Protein AF-A0A6F8SP28-F1 (afdb_monomer_lite)

InterPro domains:
  IPR008651 Uncharacterised protein family HicB [PF05534] (11-59)
  IPR010985 Ribbon-helix-helix [SSF47598] (24-59)
  IPR013321 Arc-type ribbon-helix-helix [G3DSA:1.10.1220.10] (8-59)

Structure (mmCIF, N/CA/C/O backbone):
data_AF-A0A6F8SP28-F1
#
_entry.id   AF-A0A6F8SP28-F1
#
loop_
_atom_site.group_PDB
_atom_site.id
_atom_site.type_symbol
_atom_site.label_atom_id
_atom_site.label_alt_id
_atom_site.label_comp_id
_atom_site.label_asym_id
_atom_site.label_entity_id
_atom_site.label_seq_id
_atom_site.pdbx_PDB_ins_code
_atom_site.Cartn_x
_atom_site.Cartn_y
_atom_site.Cartn_z
_atom_site.occupancy
_atom_site.B_iso_or_equiv
_atom_site.auth_seq_id
_atom_site.auth_comp_id
_atom_site.auth_asym_id
_atom_site.auth_atom_id
_atom_site.pdbx_PDB_model_num
ATOM 1 N N . MET A 1 1 ? 10.442 -8.733 -48.254 1.00 50.22 1 MET A N 1
ATOM 2 C CA . MET A 1 1 ? 10.302 -7.689 -47.221 1.00 50.22 1 MET A CA 1
ATOM 3 C C . MET A 1 1 ? 10.904 -8.270 -45.969 1.00 50.22 1 MET A C 1
ATOM 5 O O . MET A 1 1 ? 10.413 -9.314 -45.553 1.00 50.22 1 MET A O 1
ATOM 9 N N . GLY A 1 2 ? 11.999 -7.682 -45.490 1.00 66.44 2 GLY A N 1
ATOM 10 C CA . GLY A 1 2 ? 12.655 -8.124 -44.265 1.00 66.44 2 GLY A CA 1
ATOM 11 C C . GLY A 1 2 ? 11.814 -7.771 -43.046 1.00 66.44 2 GLY A C 1
ATOM 12 O O . GLY A 1 2 ? 10.969 -6.871 -43.097 1.00 66.44 2 GLY A O 1
ATOM 13 N N . THR A 1 3 ? 11.971 -8.542 -41.980 1.00 82.19 3 THR A N 1
ATOM 14 C CA . THR A 1 3 ? 11.333 -8.227 -40.700 1.00 82.19 3 THR A CA 1
ATOM 15 C C . THR A 1 3 ? 12.089 -7.087 -40.013 1.00 82.19 3 THR A C 1
ATOM 17 O O . THR A 1 3 ? 13.287 -6.934 -40.205 1.00 82.19 3 THR A O 1
ATOM 20 N N . VAL A 1 4 ? 11.419 -6.295 -39.169 1.00 83.31 4 VAL A N 1
ATOM 21 C CA . VAL A 1 4 ? 12.057 -5.170 -38.443 1.00 83.31 4 VAL A CA 1
ATOM 22 C C . VAL A 1 4 ? 13.290 -5.625 -37.645 1.00 83.31 4 VAL A C 1
ATOM 24 O O . VAL A 1 4 ? 14.232 -4.866 -37.466 1.00 83.31 4 VAL A O 1
ATOM 27 N N . LEU A 1 5 ? 13.314 -6.884 -37.199 1.00 82.56 5 LEU A N 1
ATOM 28 C CA . LEU A 1 5 ? 14.455 -7.472 -36.498 1.00 82.56 5 LEU A CA 1
ATOM 29 C C . LEU A 1 5 ? 15.659 -7.734 -37.417 1.00 82.56 5 LEU A C 1
ATOM 31 O O . LEU A 1 5 ? 16.792 -7.643 -36.955 1.00 82.56 5 LEU A O 1
ATOM 35 N N . GLU A 1 6 ? 15.424 -8.057 -38.691 1.00 85.44 6 GLU A N 1
ATOM 36 C CA . GLU A 1 6 ? 16.481 -8.219 -39.697 1.00 85.44 6 GLU A CA 1
ATOM 37 C C . GLU A 1 6 ? 17.121 -6.865 -40.017 1.00 85.44 6 GLU A C 1
ATOM 39 O O . GLU A 1 6 ? 18.344 -6.758 -39.989 1.00 85.44 6 GLU A O 1
ATOM 44 N N . ASP A 1 7 ? 16.308 -5.819 -40.192 1.00 86.12 7 ASP A N 1
ATOM 45 C CA . ASP A 1 7 ? 16.798 -4.456 -40.437 1.00 86.12 7 ASP A CA 1
ATOM 46 C C . ASP A 1 7 ? 17.654 -3.944 -39.260 1.00 86.12 7 ASP A C 1
ATOM 48 O O . ASP A 1 7 ? 18.719 -3.363 -39.467 1.00 86.12 7 ASP A O 1
ATOM 52 N N . MET A 1 8 ? 17.228 -4.210 -38.016 1.00 86.44 8 MET A N 1
ATOM 53 C CA . MET A 1 8 ? 17.990 -3.857 -36.807 1.00 86.44 8 MET A CA 1
ATOM 54 C C . MET A 1 8 ? 19.306 -4.640 -36.695 1.00 86.44 8 MET A C 1
ATOM 56 O O . MET A 1 8 ? 20.329 -4.088 -36.293 1.00 86.44 8 MET A O 1
ATOM 60 N N . ALA A 1 9 ? 19.308 -5.922 -37.076 1.00 83.88 9 ALA A N 1
ATOM 61 C CA . ALA A 1 9 ? 20.523 -6.734 -37.086 1.00 83.88 9 ALA A CA 1
ATOM 62 C C . ALA A 1 9 ? 21.535 -6.241 -38.134 1.00 83.88 9 ALA A C 1
ATOM 64 O O . ALA A 1 9 ? 22.738 -6.237 -37.869 1.00 83.88 9 ALA A O 1
ATOM 65 N N . GLU A 1 10 ? 21.061 -5.794 -39.299 1.00 88.38 10 GLU A N 1
ATOM 66 C CA . GLU A 1 10 ? 21.899 -5.220 -40.357 1.00 88.38 10 GLU A CA 1
ATOM 67 C C . GLU A 1 10 ? 22.436 -3.825 -39.999 1.00 88.38 10 GLU A C 1
ATOM 69 O O . GLU A 1 10 ? 23.577 -3.507 -40.346 1.00 88.38 10 GLU A O 1
ATOM 74 N N . SER A 1 11 ? 21.668 -3.006 -39.269 1.00 86.88 11 SER A N 1
ATOM 75 C CA . SER A 1 11 ? 22.113 -1.685 -38.797 1.00 86.88 11 SER A CA 1
ATOM 76 C C . SER A 1 11 ? 22.998 -1.736 -37.542 1.00 86.88 11 SER A C 1
ATOM 78 O O . SER A 1 11 ? 23.579 -0.718 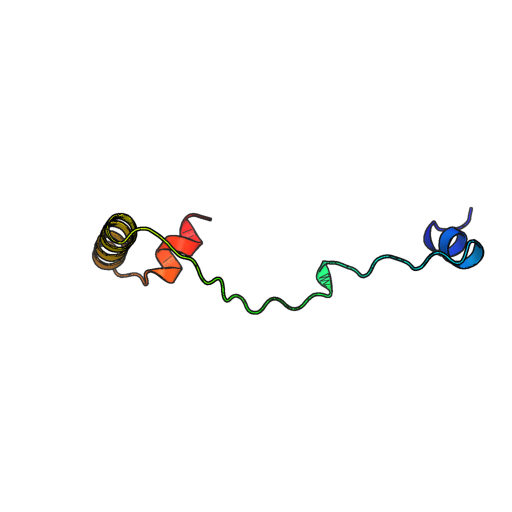-37.158 1.00 86.88 11 SER A O 1
ATOM 80 N N . GLY A 1 12 ? 23.154 -2.915 -36.927 1.00 84.25 12 GLY A N 1
ATOM 81 C CA . GLY A 1 12 ? 23.908 -3.102 -35.684 1.00 84.25 12 GLY A CA 1
ATOM 82 C C . GLY A 1 12 ? 23.174 -2.589 -34.440 1.00 84.25 12 GLY A C 1
ATOM 83 O O . GLY A 1 12 ? 23.804 -2.353 -33.408 1.00 84.25 12 GLY A O 1
ATOM 84 N N . GLU A 1 13 ? 21.859 -2.397 -34.531 1.00 84.62 13 GLU A N 1
ATOM 85 C CA . GLU A 1 13 ? 21.004 -1.978 -33.427 1.00 84.62 13 GLU A CA 1
ATOM 86 C C . GLU A 1 13 ? 20.617 -3.169 -32.549 1.00 84.62 13 GLU A C 1
ATOM 88 O O . GLU A 1 13 ? 20.127 -4.201 -33.012 1.00 84.62 13 GLU A O 1
ATOM 93 N N . GLU A 1 14 ? 20.807 -3.022 -31.240 1.00 81.81 14 GLU A N 1
ATOM 94 C CA . GLU A 1 14 ? 20.435 -4.061 -30.289 1.00 81.81 14 GLU A CA 1
ATOM 95 C C . GLU A 1 14 ? 18.920 -4.025 -30.039 1.00 81.81 14 GLU A C 1
ATOM 97 O O . GLU A 1 14 ? 18.357 -3.005 -29.626 1.00 81.81 14 GLU A O 1
ATOM 102 N N . ALA A 1 15 ? 18.243 -5.146 -30.296 1.00 82.75 15 ALA A N 1
ATOM 103 C CA . ALA A 1 15 ? 16.809 -5.254 -30.064 1.00 82.75 15 ALA A CA 1
ATOM 104 C C . ALA A 1 15 ? 16.483 -5.053 -28.570 1.00 82.75 15 ALA A C 1
ATOM 106 O O . ALA A 1 15 ? 17.160 -5.621 -27.706 1.00 82.75 15 ALA A O 1
ATOM 107 N N . PRO A 1 16 ? 15.434 -4.279 -28.231 1.00 84.12 16 PRO A N 1
ATOM 108 C CA . PRO A 1 16 ? 15.084 -4.038 -26.842 1.00 84.12 16 PRO A CA 1
ATOM 109 C C . PRO A 1 16 ? 14.701 -5.349 -26.160 1.00 84.12 16 PRO A C 1
ATOM 111 O O . PRO A 1 16 ? 13.990 -6.191 -26.715 1.00 84.12 16 PRO A O 1
ATOM 114 N N . THR A 1 17 ? 15.139 -5.510 -24.916 1.00 81.50 17 THR A N 1
ATOM 115 C CA . THR A 1 17 ? 14.749 -6.673 -24.123 1.00 81.50 17 THR A CA 1
ATOM 116 C C . THR A 1 17 ? 13.244 -6.632 -23.844 1.00 81.50 17 THR A C 1
ATOM 118 O O . THR A 1 17 ? 12.720 -5.582 -23.454 1.00 81.50 17 THR A O 1
ATOM 121 N N . PRO A 1 18 ? 12.518 -7.754 -24.014 1.00 81.38 18 PRO A N 1
ATOM 122 C CA . PRO A 1 18 ? 11.095 -7.795 -23.716 1.00 81.38 18 PRO A CA 1
ATOM 123 C C . PRO A 1 18 ? 10.829 -7.393 -22.264 1.00 81.38 18 PRO A C 1
ATOM 125 O O . PRO A 1 18 ? 11.357 -7.990 -21.332 1.00 81.38 18 PRO A O 1
ATOM 128 N N . LEU A 1 19 ? 9.939 -6.427 -22.035 1.00 79.44 19 LEU A N 1
ATOM 129 C CA . LEU A 1 19 ? 9.551 -6.049 -20.668 1.00 79.44 19 LEU A CA 1
ATOM 130 C C . LEU A 1 19 ? 8.948 -7.239 -19.899 1.00 79.44 19 LEU A C 1
ATOM 132 O O . LEU A 1 19 ? 9.113 -7.354 -18.687 1.00 79.44 19 LEU A O 1
ATOM 136 N N . ALA A 1 20 ? 8.306 -8.157 -20.628 1.00 76.25 20 ALA A N 1
ATOM 137 C CA . ALA A 1 20 ? 7.723 -9.384 -20.100 1.00 76.25 20 ALA A CA 1
ATOM 138 C C . ALA A 1 20 ? 8.759 -10.405 -19.596 1.00 76.25 20 ALA A C 1
ATOM 140 O O . ALA A 1 20 ? 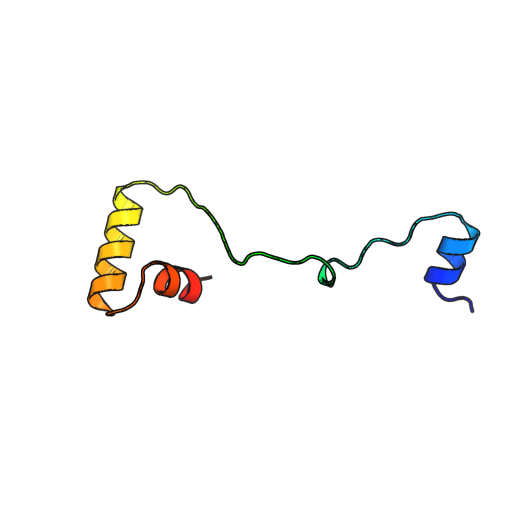8.403 -11.272 -18.803 1.00 76.25 20 ALA A O 1
ATOM 141 N N . SER A 1 21 ? 10.031 -10.318 -20.011 1.00 77.94 21 SER A N 1
ATOM 142 C CA . SER A 1 21 ? 11.081 -11.209 -19.497 1.00 77.94 21 SER A CA 1
ATOM 143 C C . SER A 1 21 ? 11.632 -10.757 -18.142 1.00 77.94 21 SER A C 1
ATOM 145 O O . SER A 1 21 ? 12.507 -11.416 -17.582 1.00 77.94 21 SER A O 1
ATOM 147 N N . ARG A 1 22 ? 11.147 -9.634 -17.594 1.00 83.69 22 ARG A N 1
ATOM 148 C CA . ARG A 1 22 ? 11.551 -9.152 -16.275 1.00 83.69 22 ARG A CA 1
ATOM 149 C C . ARG A 1 22 ? 10.757 -9.864 -15.182 1.00 83.69 22 ARG A C 1
ATOM 151 O O . ARG A 1 22 ? 9.534 -9.801 -15.138 1.00 83.69 22 ARG A O 1
ATOM 158 N N . THR A 1 23 ? 11.462 -10.494 -14.248 1.00 85.06 23 THR A N 1
ATOM 159 C CA . THR A 1 23 ? 10.842 -11.066 -13.047 1.00 85.06 23 THR A CA 1
ATOM 160 C C . THR A 1 23 ? 10.508 -9.958 -12.049 1.00 85.06 23 THR A C 1
ATOM 162 O O . THR A 1 23 ? 11.383 -9.183 -11.658 1.00 85.06 23 THR A O 1
ATOM 165 N N . TYR A 1 24 ? 9.256 -9.903 -11.591 1.00 87.19 24 TYR A N 1
ATOM 166 C CA . TYR A 1 24 ? 8.801 -8.965 -10.563 1.00 87.19 24 TYR A CA 1
ATOM 167 C C . TYR A 1 24 ? 8.530 -9.714 -9.258 1.00 87.19 24 TYR A C 1
ATOM 169 O O . TYR A 1 24 ? 7.847 -10.731 -9.240 1.00 87.19 24 TYR A O 1
ATOM 177 N N . SER A 1 25 ? 9.059 -9.205 -8.145 1.00 88.56 25 SER A N 1
ATOM 178 C CA . SER A 1 25 ? 8.985 -9.874 -6.836 1.00 88.56 25 SER A CA 1
ATOM 179 C C . SER A 1 25 ? 7.607 -9.814 -6.168 1.00 88.56 25 SER A C 1
ATOM 181 O O . SER A 1 25 ? 7.418 -10.424 -5.118 1.00 88.56 25 SER A O 1
ATOM 183 N N . GLY A 1 26 ? 6.680 -9.012 -6.701 1.00 88.75 26 GLY A N 1
ATOM 184 C CA . GLY A 1 26 ? 5.388 -8.713 -6.075 1.00 88.75 26 GLY A CA 1
ATOM 185 C C . GLY A 1 26 ? 5.476 -7.865 -4.798 1.00 88.75 26 GLY A C 1
ATOM 186 O O . GLY A 1 26 ? 4.449 -7.545 -4.207 1.00 88.75 26 GLY A O 1
ATOM 187 N N . LYS A 1 27 ? 6.679 -7.474 -4.353 1.00 91.38 27 LYS A N 1
ATOM 188 C CA . LYS A 1 27 ? 6.870 -6.623 -3.171 1.00 91.38 27 LYS A CA 1
ATOM 189 C C . LYS A 1 27 ? 6.879 -5.155 -3.577 1.00 91.38 27 LYS A C 1
ATOM 191 O O . LYS A 1 27 ? 7.740 -4.734 -4.346 1.00 91.38 27 LYS A O 1
ATOM 196 N N . PHE A 1 28 ? 5.976 -4.375 -2.995 1.00 89.06 28 PHE A N 1
ATOM 197 C CA . PHE A 1 28 ? 5.873 -2.939 -3.232 1.00 89.06 28 PHE A CA 1
ATOM 198 C C .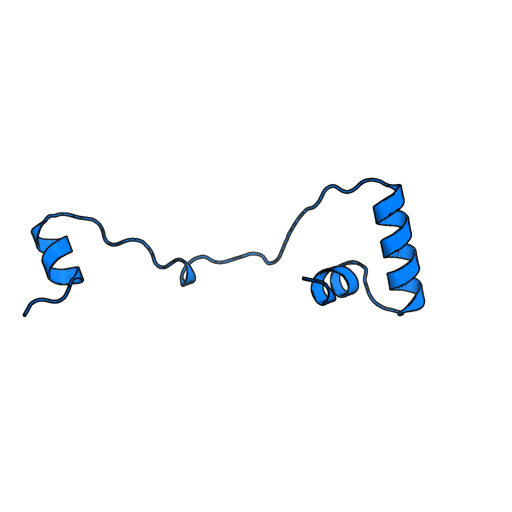 PHE A 1 28 ? 5.865 -2.188 -1.897 1.00 89.06 28 PHE A C 1
ATOM 200 O O . PHE A 1 28 ? 4.857 -2.146 -1.196 1.00 89.06 28 PHE A O 1
ATOM 207 N N . ALA A 1 29 ? 7.026 -1.658 -1.502 1.00 90.12 29 ALA A N 1
ATOM 208 C CA . ALA A 1 29 ? 7.176 -0.933 -0.245 1.00 90.12 29 ALA A CA 1
ATOM 209 C C . ALA A 1 29 ? 6.742 0.525 -0.427 1.00 90.12 29 ALA A C 1
ATOM 211 O O . ALA A 1 29 ? 7.341 1.264 -1.207 1.00 90.12 29 ALA A O 1
ATOM 212 N N . LEU A 1 30 ? 5.718 0.936 0.316 1.00 89.25 30 LEU A N 1
ATOM 213 C CA . LEU A 1 30 ? 5.170 2.285 0.275 1.00 89.25 30 LEU A CA 1
ATOM 214 C C . LEU A 1 30 ? 5.391 3.008 1.597 1.00 89.25 30 LEU A C 1
ATOM 216 O O . LEU A 1 30 ? 5.336 2.412 2.672 1.00 89.25 30 LEU A O 1
ATOM 220 N N . ARG A 1 31 ? 5.584 4.324 1.508 1.00 95.50 31 ARG A N 1
ATOM 221 C CA . ARG A 1 31 ? 5.492 5.227 2.651 1.00 95.50 31 ARG A CA 1
ATOM 222 C C . ARG A 1 31 ? 4.201 6.017 2.519 1.00 95.50 31 ARG A C 1
ATOM 224 O O . ARG A 1 31 ? 4.001 6.702 1.523 1.00 95.50 31 ARG A O 1
ATOM 231 N N . ILE A 1 32 ? 3.359 5.933 3.538 1.00 94.19 32 ILE A N 1
ATOM 232 C CA . ILE A 1 32 ? 2.125 6.709 3.644 1.00 94.19 32 ILE A CA 1
ATOM 233 C C . ILE A 1 32 ? 2.086 7.417 4.999 1.00 94.19 32 ILE A C 1
ATOM 235 O O . ILE A 1 32 ? 2.731 6.948 5.944 1.00 94.19 32 ILE A O 1
ATOM 239 N N . PRO A 1 33 ? 1.358 8.538 5.113 1.00 98.25 33 PRO A N 1
ATOM 240 C CA . PRO A 1 33 ? 1.144 9.185 6.398 1.00 98.25 33 PRO A CA 1
ATOM 241 C C . PRO A 1 33 ? 0.479 8.244 7.421 1.00 98.25 33 PRO A C 1
ATOM 243 O O . PRO A 1 33 ? -0.312 7.372 7.034 1.00 98.25 33 PRO A O 1
ATOM 246 N N . PRO A 1 34 ? 0.779 8.391 8.724 1.00 98.06 34 PRO A N 1
ATOM 247 C CA . PRO A 1 34 ? 0.277 7.494 9.766 1.00 98.06 34 PRO A CA 1
ATOM 248 C C . PRO A 1 34 ? -1.254 7.491 9.875 1.00 98.06 34 PRO A C 1
ATOM 250 O O . PRO A 1 34 ? -1.847 6.444 10.131 1.00 98.06 34 PRO A O 1
ATOM 253 N N . GLU A 1 35 ? -1.910 8.626 9.637 1.00 98.38 35 GLU A N 1
ATOM 254 C CA . GLU A 1 35 ? -3.367 8.744 9.607 1.00 98.38 35 GLU A CA 1
ATOM 255 C C . GLU A 1 35 ? -3.974 7.889 8.495 1.00 98.38 35 GLU A C 1
ATOM 257 O O . GLU A 1 35 ? -4.928 7.149 8.740 1.00 98.38 35 GLU A O 1
ATOM 262 N N . LYS A 1 36 ? -3.350 7.882 7.310 1.00 97.38 36 LYS A N 1
ATOM 263 C CA . LYS A 1 36 ? -3.833 7.083 6.185 1.00 97.38 36 LYS A CA 1
ATOM 264 C C . LYS A 1 36 ? -3.614 5.596 6.416 1.00 97.38 36 LYS A C 1
ATOM 266 O O . LYS A 1 36 ? -4.484 4.787 6.106 1.00 97.38 36 LYS A O 1
ATOM 271 N N . HIS A 1 37 ? -2.477 5.236 7.009 1.00 97.12 37 HIS A N 1
ATOM 272 C CA . HIS A 1 37 ? -2.230 3.864 7.443 1.00 97.12 37 HIS A CA 1
ATOM 273 C C . HIS A 1 37 ? -3.289 3.401 8.452 1.00 97.12 37 HIS A C 1
ATOM 275 O O . HIS A 1 37 ? -3.802 2.291 8.336 1.00 97.12 37 HIS A O 1
ATOM 281 N N . ARG A 1 38 ? -3.649 4.254 9.422 1.00 98.12 38 ARG A N 1
ATOM 282 C CA . ARG A 1 38 ? -4.675 3.946 10.427 1.00 98.12 38 ARG A CA 1
ATOM 283 C C . ARG A 1 38 ? -6.040 3.703 9.789 1.00 98.12 38 ARG A C 1
ATOM 285 O O . ARG A 1 38 ? -6.675 2.712 10.125 1.00 98.12 38 ARG A O 1
ATOM 292 N N . GLU A 1 39 ? -6.476 4.580 8.886 1.00 98.00 39 GLU A N 1
ATOM 293 C CA . GLU A 1 39 ? -7.743 4.419 8.156 1.00 98.00 39 GLU A CA 1
ATOM 294 C C . GLU A 1 39 ? -7.810 3.072 7.430 1.00 98.00 39 GLU A C 1
ATOM 296 O O . GLU A 1 39 ? -8.759 2.316 7.615 1.00 98.00 39 GLU A O 1
ATOM 301 N N . LEU A 1 40 ? -6.770 2.742 6.658 1.00 97.25 40 LEU A N 1
ATOM 302 C CA . LEU A 1 40 ? -6.718 1.492 5.898 1.00 97.25 40 LEU A CA 1
ATOM 303 C C . LEU A 1 40 ? -6.676 0.258 6.809 1.00 97.25 40 LEU A C 1
ATOM 305 O O . LEU A 1 40 ? -7.274 -0.765 6.487 1.00 97.25 40 LEU A O 1
ATOM 309 N N . ALA A 1 41 ? -5.975 0.341 7.942 1.00 97.62 41 ALA A N 1
ATOM 310 C CA . ALA A 1 41 ? -5.899 -0.755 8.903 1.00 97.62 41 ALA A CA 1
ATOM 311 C C . ALA A 1 41 ? -7.251 -1.033 9.578 1.00 97.62 41 ALA A C 1
ATOM 313 O O . ALA A 1 41 ? -7.601 -2.198 9.760 1.00 97.62 41 ALA A O 1
ATOM 314 N N . ILE A 1 42 ? -8.009 0.015 9.922 1.00 98.56 42 ILE A N 1
ATOM 315 C CA . ILE A 1 42 ? -9.363 -0.119 10.479 1.00 9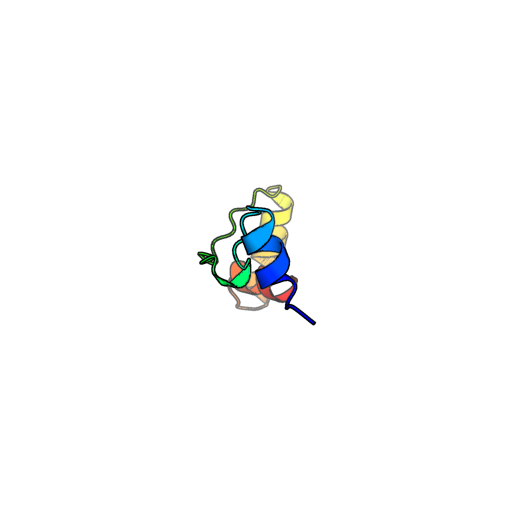8.56 42 ILE A CA 1
ATOM 316 C C . ILE A 1 42 ? -10.276 -0.793 9.456 1.00 98.56 42 ILE A C 1
ATOM 318 O O . ILE A 1 42 ? -10.894 -1.807 9.759 1.00 98.56 42 ILE A O 1
ATOM 322 N N . GLU A 1 43 ? -10.292 -0.286 8.228 1.00 98.38 43 GLU A N 1
ATOM 323 C CA . GLU A 1 43 ? -11.150 -0.821 7.176 1.00 98.38 43 GLU A CA 1
ATOM 324 C C . GLU A 1 43 ? -10.831 -2.290 6.840 1.00 98.38 43 GLU A C 1
ATOM 326 O O . GLU A 1 43 ? -11.733 -3.110 6.669 1.00 98.38 43 GLU A O 1
ATOM 331 N N . ALA A 1 44 ? -9.547 -2.653 6.777 1.00 98.38 44 ALA A N 1
ATOM 332 C CA . ALA A 1 44 ? -9.139 -4.036 6.539 1.00 98.38 44 ALA A CA 1
ATOM 333 C C . ALA A 1 44 ? -9.626 -4.966 7.665 1.00 98.38 44 ALA A C 1
ATOM 335 O O . ALA A 1 44 ? -10.076 -6.082 7.398 1.00 98.38 44 ALA A O 1
ATOM 336 N N . ALA A 1 45 ? -9.585 -4.490 8.915 1.00 98.31 45 ALA A N 1
ATOM 337 C CA . ALA A 1 45 ? -10.095 -5.229 10.062 1.00 98.31 45 ALA A CA 1
ATOM 338 C C . ALA A 1 45 ? -11.623 -5.402 10.010 1.00 98.31 45 ALA A C 1
ATOM 340 O O . ALA A 1 45 ? -12.103 -6.503 10.278 1.00 98.31 45 ALA A O 1
ATOM 341 N N . GLU A 1 46 ? -12.370 -4.363 9.620 1.00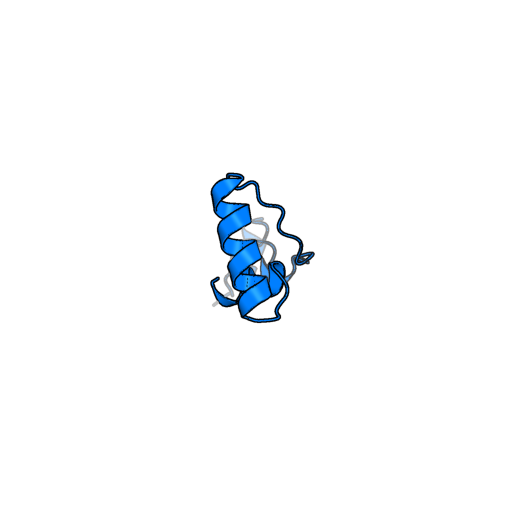 98.44 46 GLU A N 1
ATOM 342 C CA . GLU A 1 46 ? -13.831 -4.413 9.434 1.00 98.44 46 GLU A CA 1
ATOM 343 C C . GLU A 1 46 ? -14.247 -5.407 8.342 1.00 98.44 46 GLU A C 1
ATOM 345 O O . GLU A 1 46 ? -15.246 -6.107 8.483 1.00 98.44 46 GLU A O 1
ATOM 350 N N . GLN A 1 47 ? -13.460 -5.506 7.269 1.00 98.00 47 GLN A N 1
ATOM 351 C CA . GLN A 1 47 ? -13.699 -6.438 6.163 1.00 98.00 47 GLN A CA 1
ATOM 352 C C . GLN A 1 47 ? -13.118 -7.840 6.404 1.00 98.00 47 GLN A C 1
ATOM 354 O O . GLN A 1 47 ? -13.273 -8.718 5.558 1.00 98.00 47 GLN A O 1
ATOM 359 N N . HIS A 1 48 ? -12.445 -8.065 7.538 1.00 98.00 48 HIS A N 1
ATOM 360 C CA . HIS A 1 48 ? -11.747 -9.314 7.860 1.00 98.00 48 HIS A CA 1
ATOM 361 C C . HIS A 1 48 ? -10.730 -9.755 6.789 1.00 98.00 48 HIS A C 1
ATOM 363 O O . HIS A 1 48 ? -10.566 -10.945 6.516 1.00 98.00 48 HIS A O 1
ATOM 369 N N . VAL A 1 49 ? -10.015 -8.794 6.199 1.00 98.38 49 VAL A N 1
ATOM 370 C CA . VAL A 1 49 ? -8.962 -9.029 5.199 1.00 98.38 49 VAL A CA 1
ATOM 371 C C . VAL A 1 49 ? -7.624 -8.461 5.660 1.00 98.38 49 VAL A C 1
ATOM 373 O O . VAL A 1 49 ? -7.537 -7.654 6.584 1.00 98.38 49 VAL A O 1
ATOM 376 N N . SER A 1 50 ? -6.539 -8.869 5.002 1.00 97.38 50 SER A N 1
ATOM 377 C CA . SER A 1 50 ? -5.239 -8.242 5.245 1.00 97.38 50 SER A CA 1
ATOM 378 C C . SER A 1 50 ? -5.169 -6.839 4.634 1.00 97.38 50 SER A C 1
ATOM 380 O O . SER A 1 50 ? -5.792 -6.560 3.608 1.00 97.38 50 SER A O 1
ATOM 382 N N . LEU A 1 51 ? -4.325 -5.976 5.206 1.00 95.31 51 LEU A N 1
ATOM 383 C CA . LEU A 1 51 ? -4.052 -4.647 4.653 1.00 95.31 51 LEU A CA 1
ATOM 384 C C . LEU A 1 51 ? -3.573 -4.724 3.192 1.00 95.31 51 LEU A C 1
ATOM 386 O O . LEU A 1 51 ? -4.035 -3.963 2.348 1.00 95.31 51 LEU A O 1
ATOM 390 N N . ASN A 1 52 ? -2.692 -5.681 2.880 1.00 94.38 52 ASN A N 1
ATOM 391 C CA . ASN A 1 52 ? -2.205 -5.892 1.515 1.00 94.38 52 ASN A CA 1
ATOM 392 C C . ASN A 1 52 ? -3.337 -6.277 0.559 1.00 94.38 52 ASN A C 1
ATOM 394 O O . ASN A 1 52 ? -3.376 -5.782 -0.560 1.00 94.38 52 ASN A O 1
ATOM 398 N N . GLN A 1 53 ? -4.266 -7.128 0.995 1.00 95.75 53 GLN A N 1
ATOM 399 C CA . GLN A 1 53 ? -5.410 -7.530 0.180 1.00 95.75 53 GLN A CA 1
ATOM 400 C C . GLN A 1 53 ? -6.340 -6.348 -0.108 1.00 95.75 53 GLN A C 1
ATOM 402 O O . GLN A 1 53 ? -6.721 -6.162 -1.260 1.00 95.75 53 GLN A O 1
ATOM 407 N N . LEU A 1 54 ? -6.635 -5.520 0.902 1.00 96.88 54 LEU A N 1
ATOM 408 C CA . LEU A 1 54 ? -7.435 -4.303 0.733 1.00 96.88 54 LEU A CA 1
ATOM 409 C C . LEU A 1 54 ? -6.773 -3.302 -0.230 1.00 96.88 54 LEU A C 1
ATOM 411 O O . LEU A 1 54 ? -7.448 -2.665 -1.036 1.00 96.88 54 LEU A O 1
ATOM 415 N N . VAL A 1 55 ? -5.449 -3.137 -0.146 1.00 94.75 55 VAL A N 1
ATOM 416 C CA . VAL A 1 55 ? -4.705 -2.249 -1.053 1.00 94.75 55 VAL A CA 1
ATOM 417 C C . VAL A 1 55 ? -4.727 -2.800 -2.477 1.00 94.75 55 VAL A C 1
ATOM 419 O O . VAL A 1 55 ? -5.037 -2.058 -3.401 1.00 94.75 55 VAL A O 1
ATOM 422 N N . VAL A 1 56 ? -4.455 -4.095 -2.660 1.00 94.31 56 VAL A N 1
ATOM 423 C CA . VAL A 1 56 ? -4.449 -4.736 -3.984 1.00 94.31 56 VAL A CA 1
ATOM 424 C C . VAL A 1 56 ? -5.825 -4.700 -4.643 1.00 94.31 56 VAL A C 1
ATOM 426 O O . VAL A 1 56 ? -5.894 -4.486 -5.844 1.00 94.31 56 VAL A O 1
ATOM 429 N N . SER A 1 57 ? -6.924 -4.837 -3.893 1.00 95.38 57 SER A N 1
ATOM 430 C CA . SER A 1 57 ? -8.277 -4.761 -4.467 1.00 95.38 57 SER A CA 1
ATOM 431 C C . SER A 1 57 ? -8.674 -3.368 -4.973 1.00 95.38 57 SER A C 1
ATOM 433 O O . SER A 1 57 ? -9.744 -3.220 -5.556 1.00 95.38 57 SER A O 1
ATOM 435 N N . ARG A 1 58 ? -7.863 -2.338 -4.698 1.00 92.12 58 ARG A N 1
ATOM 436 C CA . ARG A 1 58 ? -8.103 -0.937 -5.082 1.00 92.12 58 ARG A CA 1
ATOM 437 C C . ARG A 1 58 ? -7.171 -0.4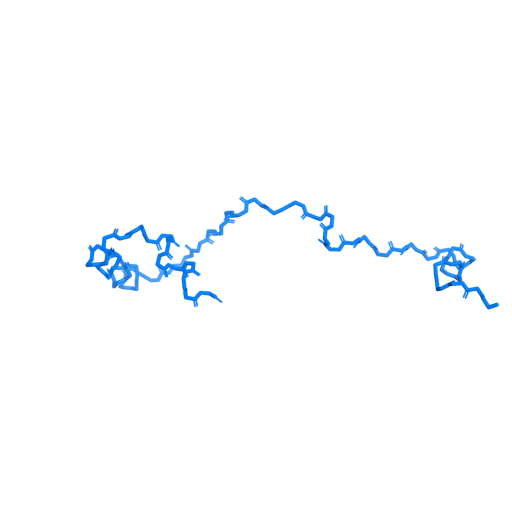26 -6.182 1.00 92.12 58 ARG A C 1
ATOM 439 O O . ARG A 1 58 ? -7.348 0.714 -6.609 1.00 92.12 58 ARG A O 1
ATOM 446 N N . LEU A 1 59 ? -6.168 -1.217 -6.561 1.00 87.25 59 LEU A N 1
ATOM 447 C CA . LEU A 1 59 ? -5.234 -0.929 -7.654 1.00 87.25 59 LEU A CA 1
ATOM 448 C C . LEU A 1 59 ? -5.822 -1.398 -8.986 1.00 87.25 59 LEU A C 1
ATOM 450 O O . LEU A 1 59 ? -5.577 -0.689 -9.985 1.00 87.25 59 LEU A O 1
#

Secondary structure (DSSP, 8-state):
---HHHHHHHHTPPPPPPGGGS-----------HHHHHHHHHHHHHTT--HHHHHHTT-

Foldseek 3Di:
DDDPVVVCVVVVHDDDDPPVVDDDPPDDDDDDDPVVVVVLCVVCVVVVHDSVVSVVVVD

Organism: NCBI:txid2707299

Sequence (59 aa):
MGTVLEDMAESGEEAPTPLASRTYSGKFALRIPPEKHRELAIEAAEQHVSLNQLVVSRL

pLDDT: mean 89.64, std 8.92, range [50.22, 98.56]

Radius of gyration: 22.03 Å; chains: 1; bounding box: 38×20×58 Å